Protein AF-A0A852I6A2-F1 (afdb_monomer_lite)

Sequence (113 aa):
GPRPALFVPEVSFELLVKRQIKRLEEPSLRCVELVHEEMQRIIQHCSNYSTQELLRFPKLHDAIVEVVTCLLRRRLPVTNEMVHNLVAIELAYINTKHPDFADACGLMNNNIE

InterPro domains:
  IPR000375 Dynamin stalk domain [PF01031] (1-109)
  IPR022812 Dynamin [PTHR11566] (1-103)

Radius of gyration: 24.57 Å; chains: 1; bounding box: 54×33×65 Å

pLDDT: mean 86.9, std 14.0, range [39.47, 98.81]

Foldseek 3Di:
DPDDDPDDDPVVVLVVVLVVLVVVLVVLLVVLVVVLVVQLVVLVVCCVPVCPVCVVVVVVSVVVSVVSNVVSVVCSVVVSVVSVVVSVVCSVDDDCVPPVNVVVVVVVVVVVD

Structure (mmCIF, N/CA/C/O backbone):
data_AF-A0A852I6A2-F1
#
_entry.id   AF-A0A852I6A2-F1
#
loop_
_atom_site.group_PDB
_atom_site.id
_atom_site.type_symbol
_atom_site.label_atom_id
_atom_site.label_alt_id
_atom_site.label_comp_id
_atom_site.label_asym_id
_atom_site.label_entity_id
_atom_site.label_seq_id
_atom_site.pdbx_PDB_ins_code
_atom_site.Cartn_x
_atom_site.Cartn_y
_atom_site.Cartn_z
_atom_site.occupancy
_atom_site.B_iso_or_equiv
_atom_site.auth_seq_id
_atom_site.auth_comp_id
_atom_site.auth_asym_id
_atom_site.auth_atom_id
_atom_site.pdbx_PDB_model_num
ATOM 1 N N . GLY A 1 1 ? 23.523 -8.643 -26.028 1.00 72.31 1 GLY A N 1
ATOM 2 C CA . GLY A 1 1 ? 23.438 -10.089 -26.334 1.00 72.31 1 GLY A CA 1
ATOM 3 C C . GLY A 1 1 ? 24.673 -10.518 -27.111 1.00 72.31 1 GLY A C 1
ATOM 4 O O . GLY A 1 1 ? 25.578 -9.704 -27.220 1.00 72.31 1 GLY A O 1
ATOM 5 N N . PRO A 1 2 ? 24.727 -11.742 -27.664 1.00 77.50 2 PRO A N 1
ATOM 6 C CA . PRO A 1 2 ? 25.906 -12.251 -28.380 1.00 77.50 2 PRO A CA 1
ATOM 7 C C . PRO A 1 2 ? 26.134 -11.607 -29.760 1.00 77.50 2 PRO A C 1
ATOM 9 O O . PRO A 1 2 ? 27.179 -11.816 -30.365 1.00 77.50 2 PRO A O 1
ATOM 12 N N . ARG A 1 3 ? 25.172 -10.824 -30.273 1.00 77.56 3 ARG A N 1
ATOM 13 C CA . ARG A 1 3 ? 25.348 -10.024 -31.493 1.00 77.56 3 ARG A CA 1
ATOM 14 C C . ARG A 1 3 ? 26.009 -8.679 -31.155 1.00 77.56 3 ARG A C 1
ATOM 16 O O . ARG A 1 3 ? 25.582 -8.060 -30.176 1.00 77.56 3 ARG A O 1
ATOM 23 N N . PRO A 1 4 ? 26.990 -8.214 -31.950 1.00 70.25 4 PRO A N 1
ATOM 24 C CA . PRO A 1 4 ? 27.591 -6.896 -31.769 1.00 70.25 4 PRO A CA 1
ATOM 25 C C . PRO A 1 4 ? 26.523 -5.801 -31.905 1.00 70.25 4 PRO A C 1
ATOM 27 O O . PRO A 1 4 ? 25.642 -5.891 -32.762 1.00 70.25 4 PRO A O 1
ATOM 30 N N . ALA A 1 5 ? 26.578 -4.797 -31.029 1.00 74.31 5 ALA A N 1
ATOM 31 C CA . ALA A 1 5 ? 25.629 -3.688 -30.991 1.00 74.31 5 ALA A CA 1
ATOM 32 C C . ALA A 1 5 ? 26.301 -2.401 -31.484 1.00 74.31 5 ALA A C 1
ATOM 34 O O . ALA A 1 5 ? 27.423 -2.102 -31.083 1.00 74.31 5 ALA A O 1
ATOM 35 N N . LEU A 1 6 ? 25.603 -1.648 -32.338 1.00 75.38 6 LEU A N 1
ATOM 36 C CA . LEU A 1 6 ? 26.041 -0.328 -32.814 1.00 75.38 6 LEU A CA 1
ATOM 37 C C . LEU A 1 6 ? 25.683 0.800 -31.833 1.00 75.38 6 LEU A C 1
ATOM 39 O O . LEU A 1 6 ? 26.305 1.855 -31.867 1.00 75.38 6 LEU A O 1
ATOM 43 N N . PHE A 1 7 ? 24.703 0.569 -30.954 1.00 74.56 7 PHE A N 1
ATOM 44 C CA . PHE A 1 7 ? 24.203 1.534 -29.972 1.00 74.56 7 PHE A CA 1
ATOM 45 C C . PHE A 1 7 ? 23.961 0.862 -28.616 1.00 74.56 7 PHE A C 1
ATOM 47 O O . PHE A 1 7 ? 23.791 -0.360 -28.537 1.00 74.56 7 PHE A O 1
ATOM 54 N N . VAL A 1 8 ? 23.928 1.664 -27.547 1.00 74.56 8 VAL A N 1
ATOM 55 C CA . VAL A 1 8 ? 23.609 1.187 -26.193 1.00 74.56 8 VAL A CA 1
ATOM 56 C C . VAL A 1 8 ? 22.142 0.731 -26.143 1.00 74.56 8 VAL A C 1
ATOM 58 O O . VAL A 1 8 ? 21.263 1.496 -26.531 1.00 74.56 8 VAL A O 1
ATOM 61 N N . PRO A 1 9 ? 21.837 -0.491 -25.664 1.00 77.06 9 PRO A N 1
ATOM 62 C CA . PRO A 1 9 ? 20.458 -0.967 -25.588 1.00 77.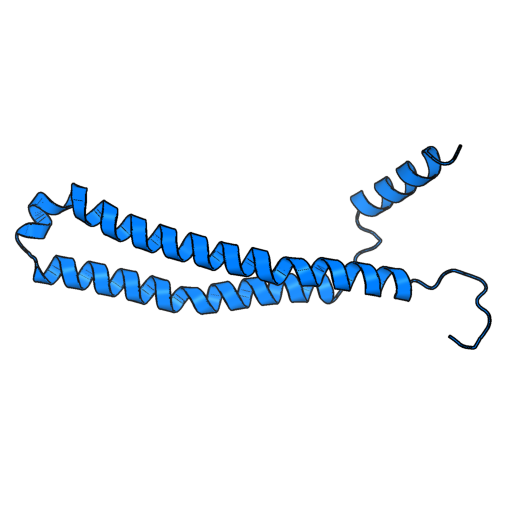06 9 PRO A CA 1
ATOM 63 C C . PRO A 1 9 ? 19.631 -0.232 -24.523 1.00 77.06 9 PRO A C 1
ATOM 65 O O . PRO A 1 9 ? 19.998 -0.238 -23.346 1.00 77.06 9 PRO A O 1
ATOM 68 N N . GLU A 1 10 ? 18.462 0.283 -24.907 1.00 79.50 10 GLU A N 1
ATOM 69 C CA . GLU A 1 10 ? 17.484 0.921 -24.002 1.00 79.50 10 GLU A CA 1
ATOM 70 C C . GLU A 1 10 ? 17.023 -0.009 -22.866 1.00 79.50 10 GLU A C 1
ATOM 72 O O . GLU A 1 10 ? 16.797 0.423 -21.737 1.00 79.50 10 GLU A O 1
ATOM 77 N N . VAL A 1 11 ? 16.994 -1.317 -23.135 1.00 84.44 11 VAL A N 1
ATOM 78 C CA . VAL A 1 11 ? 16.615 -2.367 -22.176 1.00 84.44 11 VAL A CA 1
ATOM 79 C C . VAL A 1 11 ? 17.475 -2.332 -20.906 1.00 84.44 11 VAL A C 1
ATOM 81 O O . VAL A 1 11 ? 16.992 -2.647 -19.819 1.00 84.44 11 VAL A O 1
ATOM 84 N N . SER A 1 12 ? 18.749 -1.941 -21.015 1.00 86.31 12 SER A N 1
ATOM 85 C CA . SER A 1 12 ? 19.645 -1.844 -19.857 1.00 86.31 12 SER A CA 1
ATOM 86 C C . SER A 1 12 ? 19.207 -0.734 -18.904 1.00 86.31 12 SER A C 1
ATOM 88 O O . SER A 1 12 ? 19.164 -0.946 -17.693 1.00 86.31 12 SER A O 1
ATOM 90 N N . PHE A 1 13 ? 18.852 0.433 -19.450 1.00 87.50 13 PHE A N 1
ATOM 91 C CA . PHE A 1 13 ? 18.328 1.556 -18.676 1.00 87.50 13 PHE A CA 1
ATOM 92 C C . PHE A 1 13 ? 16.993 1.185 -18.030 1.00 87.50 13 PHE A C 1
ATOM 94 O O . PHE A 1 13 ? 16.846 1.309 -16.814 1.00 87.50 13 PHE A O 1
ATOM 101 N N . GLU A 1 14 ? 16.061 0.640 -18.815 1.00 90.25 14 GLU A N 1
ATOM 102 C CA . GLU A 1 14 ? 14.736 0.252 -18.331 1.00 90.25 14 GLU A CA 1
ATOM 103 C C . GLU A 1 14 ? 14.823 -0.754 -17.174 1.00 90.25 14 GLU A C 1
ATOM 105 O O . GLU A 1 14 ? 14.169 -0.585 -16.144 1.00 90.25 14 GLU A O 1
ATOM 110 N N . LEU A 1 15 ? 15.687 -1.767 -17.292 1.00 92.81 15 LEU A N 1
ATOM 111 C CA . LEU A 1 15 ? 15.882 -2.761 -16.240 1.00 92.81 15 LEU A CA 1
ATOM 112 C C . LEU A 1 15 ? 16.443 -2.142 -14.952 1.00 92.81 15 LEU A C 1
ATOM 114 O O . LEU A 1 15 ? 16.010 -2.503 -13.855 1.00 92.81 15 LEU A O 1
ATOM 118 N N . LEU A 1 16 ? 17.418 -1.237 -15.065 1.00 94.88 16 LEU A N 1
ATOM 119 C CA . LEU A 1 16 ? 18.020 -0.578 -13.905 1.00 94.88 16 LEU A CA 1
ATOM 120 C C . LEU A 1 16 ? 17.025 0.353 -13.209 1.00 94.88 16 LEU A C 1
ATOM 122 O O . LEU A 1 16 ? 16.926 0.312 -11.983 1.00 94.88 16 LEU A O 1
ATOM 126 N N . VAL A 1 17 ? 16.251 1.128 -13.969 1.00 95.00 17 VAL A N 1
ATOM 127 C CA . VAL A 1 17 ? 15.215 2.010 -13.418 1.00 95.00 17 VAL A CA 1
ATOM 128 C C . VAL A 1 17 ? 14.121 1.196 -12.733 1.00 95.00 17 VAL A C 1
ATOM 130 O O . VAL A 1 17 ? 13.823 1.453 -11.569 1.00 95.00 17 VAL A O 1
ATOM 133 N N . LYS A 1 18 ? 13.605 0.137 -13.371 1.00 97.25 18 LYS A N 1
ATOM 134 C CA . LYS A 1 18 ? 12.606 -0.755 -12.754 1.00 97.25 18 LYS A CA 1
ATOM 135 C C . LYS A 1 18 ? 13.109 -1.387 -11.454 1.00 97.25 18 LYS A C 1
ATOM 137 O O . LYS A 1 18 ? 12.351 -1.507 -10.494 1.00 97.25 18 LYS A O 1
ATOM 142 N N . ARG A 1 19 ? 14.397 -1.747 -11.371 1.00 97.56 19 ARG A N 1
ATOM 143 C CA . ARG A 1 19 ? 15.002 -2.225 -10.113 1.00 97.56 19 ARG A CA 1
ATOM 144 C C . ARG A 1 19 ? 14.967 -1.170 -9.010 1.00 97.56 19 ARG A C 1
ATOM 146 O O . ARG A 1 19 ? 14.728 -1.540 -7.866 1.00 97.56 19 ARG A O 1
ATOM 153 N N . GLN A 1 20 ? 15.202 0.104 -9.325 1.00 98.06 20 GLN A N 1
ATOM 154 C CA . GLN A 1 20 ? 15.125 1.176 -8.328 1.00 98.06 20 GLN A CA 1
ATOM 155 C C . GLN A 1 20 ? 13.679 1.488 -7.933 1.00 98.06 20 GLN A C 1
ATOM 157 O O . GLN A 1 20 ? 13.402 1.562 -6.741 1.00 98.06 20 GLN A O 1
ATOM 162 N N . ILE A 1 21 ? 12.750 1.568 -8.892 1.00 98.31 21 ILE A N 1
ATOM 163 C CA . ILE A 1 21 ? 11.317 1.789 -8.624 1.00 98.31 21 ILE A CA 1
ATOM 164 C C . ILE A 1 21 ? 10.770 0.705 -7.692 1.00 98.31 21 ILE A C 1
ATOM 166 O O . ILE A 1 21 ? 10.101 1.015 -6.712 1.00 98.31 21 ILE A O 1
ATOM 170 N N . LYS A 1 22 ? 11.124 -0.567 -7.918 1.00 98.38 22 LYS A N 1
ATOM 171 C CA . LYS A 1 22 ? 10.676 -1.673 -7.059 1.00 98.38 22 LYS A CA 1
ATOM 172 C C . LYS A 1 22 ? 11.092 -1.508 -5.589 1.00 98.38 22 LYS A C 1
ATOM 174 O O . LYS A 1 22 ? 10.390 -1.974 -4.700 1.00 98.38 22 LYS A O 1
ATOM 179 N N . ARG A 1 23 ? 12.209 -0.828 -5.305 1.00 98.44 23 ARG A N 1
ATOM 180 C CA . ARG A 1 23 ? 12.664 -0.565 -3.926 1.00 98.44 23 ARG A CA 1
ATOM 181 C C . ARG A 1 23 ? 11.802 0.466 -3.194 1.00 98.44 23 ARG A C 1
ATOM 183 O O . ARG A 1 23 ? 11.956 0.599 -1.987 1.00 98.44 23 ARG A O 1
ATOM 190 N N . LEU A 1 24 ? 10.931 1.191 -3.899 1.00 98.69 24 LEU A N 1
ATOM 191 C CA . LEU A 1 24 ? 10.010 2.158 -3.301 1.00 98.69 24 LEU A CA 1
ATOM 192 C C . LEU A 1 24 ? 8.801 1.483 -2.641 1.00 98.69 24 LEU A C 1
ATOM 194 O O . LEU A 1 24 ? 8.165 2.085 -1.787 1.00 98.69 24 LEU A O 1
ATOM 198 N N . GLU A 1 25 ? 8.505 0.227 -2.980 1.00 98.62 25 GLU A N 1
ATOM 199 C CA . GLU A 1 25 ? 7.324 -0.476 -2.470 1.00 98.62 25 GLU A CA 1
ATOM 200 C C . GLU A 1 25 ? 7.359 -0.680 -0.951 1.00 98.62 25 GLU A C 1
ATOM 202 O O . GLU A 1 25 ? 6.418 -0.313 -0.249 1.00 98.62 25 GLU A O 1
ATOM 207 N N . GLU A 1 26 ? 8.465 -1.213 -0.431 1.00 98.44 26 GLU A N 1
ATOM 208 C CA . GLU A 1 26 ? 8.649 -1.468 1.000 1.00 98.44 26 GLU A CA 1
ATOM 209 C C . GLU A 1 26 ? 8.500 -0.196 1.862 1.00 98.44 26 GLU A C 1
ATOM 211 O O . GLU A 1 26 ? 7.672 -0.208 2.778 1.00 98.44 26 GLU A O 1
ATOM 216 N N . PRO A 1 27 ? 9.209 0.924 1.595 1.00 98.69 27 PRO A N 1
ATOM 217 C CA . PRO A 1 27 ? 9.027 2.140 2.384 1.00 98.69 27 PRO A CA 1
ATOM 218 C C . PRO A 1 27 ? 7.625 2.751 2.227 1.00 98.69 27 PRO A C 1
ATOM 220 O O . PRO A 1 27 ? 7.109 3.320 3.191 1.00 98.69 27 PRO A O 1
ATOM 223 N N . SER A 1 28 ? 6.974 2.613 1.066 1.00 98.75 28 SER A N 1
ATOM 224 C CA . SER A 1 28 ? 5.592 3.072 0.875 1.00 98.75 28 SER A CA 1
ATOM 225 C C . SER A 1 28 ? 4.590 2.260 1.698 1.00 98.75 28 SER A C 1
ATOM 227 O O . SER A 1 28 ? 3.742 2.849 2.368 1.00 98.75 28 SER A O 1
ATOM 229 N N . LEU A 1 29 ? 4.706 0.929 1.723 1.00 98.69 29 LEU A N 1
ATOM 230 C CA . LEU A 1 29 ? 3.876 0.072 2.577 1.00 98.69 29 LEU A CA 1
ATOM 231 C C . LEU A 1 29 ? 4.149 0.335 4.061 1.00 98.69 29 LEU A C 1
ATOM 233 O O . LEU A 1 29 ? 3.212 0.453 4.851 1.00 98.69 29 LEU A O 1
ATOM 237 N N . ARG A 1 30 ? 5.417 0.542 4.436 1.00 98.62 30 ARG A N 1
ATOM 238 C CA . ARG A 1 30 ? 5.777 0.928 5.804 1.00 98.62 30 ARG A CA 1
ATOM 239 C C . ARG A 1 30 ? 5.135 2.253 6.214 1.00 98.62 30 ARG A C 1
ATOM 241 O O . ARG A 1 30 ? 4.706 2.396 7.355 1.00 98.62 30 ARG A O 1
ATOM 248 N N . CYS A 1 31 ? 5.029 3.216 5.299 1.00 98.69 31 CYS A N 1
ATOM 249 C CA . CYS A 1 31 ? 4.315 4.465 5.556 1.00 98.69 31 CYS A CA 1
ATOM 2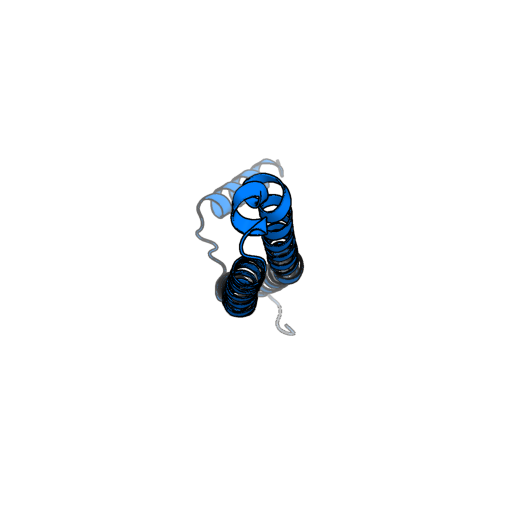50 C C . CYS A 1 31 ? 2.829 4.218 5.866 1.00 98.69 31 CYS A C 1
ATOM 252 O O . CYS A 1 31 ? 2.312 4.790 6.825 1.00 98.69 31 CYS A O 1
ATOM 254 N N . VAL A 1 32 ? 2.160 3.316 5.135 1.00 98.62 32 VAL A N 1
ATOM 255 C CA . VAL A 1 32 ? 0.762 2.939 5.420 1.00 98.62 32 VAL A CA 1
ATOM 256 C C . VAL A 1 32 ? 0.619 2.341 6.822 1.00 98.62 32 VAL A C 1
ATOM 258 O O . VAL A 1 32 ? -0.304 2.708 7.549 1.00 98.62 32 VAL A O 1
ATOM 261 N N . GLU A 1 33 ? 1.542 1.469 7.235 1.00 97.94 33 GLU A N 1
ATOM 262 C CA . GLU A 1 33 ? 1.549 0.894 8.587 1.00 97.94 33 GLU A CA 1
ATOM 263 C C . GLU A 1 33 ? 1.700 1.966 9.671 1.00 97.94 33 GLU A C 1
ATOM 265 O O . GLU A 1 33 ? 0.945 1.965 10.643 1.00 97.94 33 GLU A O 1
ATOM 270 N N . LEU A 1 34 ? 2.640 2.900 9.490 1.00 98.50 34 LEU A N 1
ATOM 271 C CA . LEU A 1 34 ? 2.881 3.993 10.435 1.00 98.50 34 LEU A CA 1
ATOM 272 C C . LEU A 1 34 ? 1.660 4.911 10.561 1.00 98.50 34 LEU A C 1
ATOM 274 O O . LEU A 1 34 ? 1.289 5.295 11.670 1.00 98.50 34 LEU A O 1
ATOM 278 N N . VAL A 1 35 ? 1.004 5.230 9.442 1.00 98.50 35 VAL A N 1
ATOM 279 C CA . VAL A 1 35 ? -0.238 6.015 9.444 1.00 98.50 35 VAL A CA 1
ATOM 280 C C . VAL A 1 35 ? -1.356 5.249 10.148 1.00 98.50 35 VAL A C 1
ATOM 282 O O . VAL A 1 35 ? -2.063 5.825 10.969 1.00 98.50 35 VAL A O 1
ATOM 285 N N . HIS A 1 36 ? -1.511 3.950 9.886 1.00 97.31 36 HIS A N 1
ATOM 286 C CA . HIS A 1 36 ? -2.510 3.129 10.569 1.00 97.31 36 HIS A CA 1
ATOM 287 C C . HIS A 1 36 ? -2.273 3.072 12.089 1.00 97.31 36 HIS A C 1
ATOM 289 O O . HIS A 1 36 ? -3.228 3.169 12.861 1.00 97.31 36 HIS A O 1
ATOM 295 N N . GLU A 1 37 ? -1.018 2.968 12.532 1.00 96.69 37 GLU A N 1
ATOM 296 C CA . GLU A 1 37 ? -0.651 3.023 13.950 1.00 96.69 37 GLU A CA 1
ATOM 297 C C . GLU A 1 37 ? -0.976 4.392 14.573 1.00 96.69 37 GLU A C 1
ATOM 299 O O . GLU A 1 37 ? -1.566 4.461 15.652 1.00 96.69 37 GLU A O 1
ATOM 304 N N . GLU A 1 38 ? -0.669 5.489 13.874 1.00 97.69 38 GLU A N 1
ATOM 305 C CA . GLU A 1 38 ? -1.030 6.843 14.311 1.00 97.69 38 GLU A CA 1
ATOM 306 C C . GLU A 1 38 ? -2.547 7.003 14.448 1.00 97.69 38 GLU A C 1
ATOM 308 O O . GLU A 1 38 ? -3.034 7.500 15.461 1.00 97.69 38 GLU A O 1
ATOM 313 N N . MET A 1 39 ? -3.322 6.514 13.477 1.00 96.81 39 MET A N 1
ATOM 314 C CA . MET A 1 39 ? -4.783 6.559 13.547 1.00 96.81 39 MET A CA 1
ATOM 315 C C . MET A 1 39 ? -5.321 5.804 14.770 1.00 96.81 39 MET A C 1
ATOM 317 O O . MET A 1 39 ? -6.277 6.261 15.394 1.00 96.81 39 MET A O 1
ATOM 321 N N . GLN A 1 40 ? -4.698 4.687 15.162 1.00 92.06 40 GLN A N 1
ATOM 322 C CA . GLN A 1 40 ? -5.046 3.986 16.402 1.00 92.06 40 GLN A CA 1
ATOM 323 C C . GLN A 1 40 ? -4.684 4.796 17.653 1.00 92.06 40 GLN A C 1
ATOM 325 O O . GLN A 1 40 ? -5.472 4.840 18.601 1.00 92.06 40 GLN A O 1
ATOM 330 N N . ARG A 1 41 ? -3.529 5.471 17.657 1.00 92.06 41 ARG A N 1
ATOM 331 C CA . ARG A 1 41 ? -3.118 6.353 18.761 1.00 92.06 41 ARG A CA 1
ATOM 332 C C . ARG A 1 41 ? -4.050 7.558 18.913 1.00 92.06 41 ARG A C 1
ATOM 334 O O . ARG A 1 41 ? -4.390 7.911 20.041 1.00 92.06 41 ARG A O 1
ATOM 341 N N . ILE A 1 42 ? -4.559 8.118 17.815 1.00 92.38 42 ILE A N 1
ATOM 342 C CA . ILE A 1 42 ? -5.571 9.186 17.846 1.00 92.38 42 ILE A CA 1
ATOM 343 C C . ILE A 1 42 ? -6.853 8.714 18.546 1.00 92.38 42 ILE A C 1
ATOM 345 O O . ILE A 1 42 ? -7.374 9.443 19.386 1.00 92.38 42 ILE A O 1
ATOM 349 N N . ILE A 1 43 ? -7.335 7.492 18.280 1.00 87.81 43 ILE A N 1
ATOM 350 C CA . ILE A 1 43 ? -8.526 6.941 18.960 1.00 87.81 43 ILE A CA 1
ATOM 351 C C . ILE A 1 43 ? -8.310 6.907 20.478 1.00 87.81 43 ILE A C 1
ATOM 353 O O . ILE A 1 43 ? -9.162 7.375 21.232 1.00 87.81 43 ILE A O 1
ATOM 357 N N . GLN A 1 44 ? -7.150 6.416 20.924 1.00 81.62 44 GLN A N 1
ATOM 358 C CA . GLN A 1 44 ? -6.791 6.372 22.347 1.00 81.62 44 GLN A CA 1
ATOM 359 C C . GLN A 1 44 ? -6.697 7.776 22.958 1.00 81.62 44 GLN A C 1
ATOM 361 O O . GLN A 1 44 ? -7.131 7.998 24.086 1.00 81.62 44 GLN A O 1
ATOM 366 N N . HIS A 1 45 ? -6.163 8.744 22.214 1.00 84.94 45 HIS A N 1
ATOM 367 C CA . HIS A 1 45 ? -6.078 10.129 22.664 1.00 84.94 45 HIS A CA 1
ATOM 368 C C . HIS A 1 45 ? -7.462 10.785 22.781 1.00 84.94 45 HIS A C 1
ATOM 370 O O . HIS A 1 45 ? -7.737 11.467 23.768 1.00 84.94 45 HIS A O 1
ATOM 376 N N . CYS A 1 46 ? -8.370 10.542 21.832 1.00 81.88 46 CYS A N 1
ATOM 377 C CA . CYS A 1 46 ? -9.755 11.013 21.909 1.00 81.88 46 CYS A CA 1
ATOM 378 C C . CYS A 1 46 ? -10.474 10.464 23.152 1.00 81.88 46 CYS A C 1
ATOM 380 O O . CYS A 1 46 ? -11.221 11.204 23.802 1.00 81.88 46 CYS A O 1
ATOM 382 N N . SER A 1 47 ? -10.178 9.218 23.540 1.00 70.69 47 SER A N 1
ATOM 383 C CA . SER A 1 47 ? -10.649 8.612 24.791 1.00 70.69 47 SER A CA 1
ATOM 384 C C . SER A 1 47 ? -10.114 9.285 26.063 1.00 70.69 47 SER A C 1
ATOM 386 O O . SER A 1 47 ? -10.641 9.014 27.135 1.00 70.69 47 SER A O 1
ATOM 388 N N . ASN A 1 48 ? -9.129 10.186 26.003 1.00 68.00 48 ASN A N 1
ATOM 389 C CA . ASN A 1 48 ? -8.621 10.888 27.191 1.00 68.00 48 ASN A CA 1
ATOM 390 C C . ASN A 1 48 ? -9.290 12.252 27.439 1.00 68.00 48 ASN A C 1
ATOM 392 O O . ASN A 1 48 ? -9.358 12.691 28.584 1.00 68.00 48 ASN A O 1
ATOM 396 N N . TYR A 1 49 ? -9.784 12.924 26.391 1.00 63.84 49 TYR A N 1
ATOM 397 C CA . TYR A 1 49 ? -10.305 14.300 26.491 1.00 63.84 49 TYR A CA 1
ATOM 398 C C . TYR A 1 49 ? -11.822 14.407 26.299 1.00 63.84 49 TYR A C 1
ATOM 400 O O . TYR A 1 49 ? -12.449 15.286 26.883 1.00 63.84 49 TYR A O 1
ATOM 408 N N . SER A 1 50 ? -12.436 13.511 25.517 1.00 58.72 50 SER A N 1
ATOM 409 C CA . SER A 1 50 ? -13.888 13.535 25.242 1.00 58.72 50 SER A CA 1
ATOM 410 C C . SER A 1 50 ? -14.708 12.710 26.246 1.00 58.72 50 SER A C 1
ATOM 412 O O . SER A 1 50 ? -15.913 12.519 26.089 1.00 58.72 50 SER A O 1
ATOM 414 N N . THR A 1 51 ? -14.061 12.172 27.279 1.00 61.12 51 THR A N 1
ATOM 415 C CA . THR A 1 51 ? -14.585 11.051 28.061 1.00 61.12 51 THR A CA 1
ATOM 416 C C . THR A 1 51 ? -15.371 11.409 29.303 1.00 61.12 51 THR A C 1
ATOM 418 O O . THR A 1 51 ? -16.019 10.520 29.824 1.00 61.12 51 THR A O 1
ATOM 421 N N . GLN A 1 52 ? -15.430 12.654 29.775 1.00 65.25 52 GLN A N 1
ATOM 422 C CA . GLN A 1 52 ? -16.251 12.949 30.966 1.00 65.25 52 GLN A CA 1
ATOM 423 C C . GLN A 1 52 ? -17.722 12.519 30.780 1.00 65.25 52 GLN A C 1
ATOM 425 O O . GLN A 1 52 ? -18.325 11.939 31.682 1.00 65.25 52 GLN A O 1
ATOM 430 N N . GLU A 1 53 ? -18.275 12.704 29.578 1.00 76.75 53 GLU A N 1
ATOM 431 C CA . GLU A 1 53 ? -19.630 12.256 29.244 1.00 76.75 53 GLU A CA 1
ATOM 432 C C . GLU A 1 53 ? -19.684 10.777 28.837 1.00 76.75 53 GLU A C 1
ATOM 434 O O . GLU A 1 53 ? -20.569 10.050 29.291 1.00 76.75 53 GLU A O 1
ATOM 439 N N . LEU A 1 54 ? -18.722 10.300 28.036 1.00 76.75 54 LEU A N 1
ATOM 440 C CA . LEU A 1 54 ? -18.666 8.900 27.586 1.00 76.75 54 LEU A CA 1
ATOM 441 C C . LEU A 1 54 ? -18.329 7.910 28.714 1.00 76.75 54 LEU A C 1
ATOM 443 O O . LEU A 1 54 ? -18.747 6.758 28.645 1.00 76.75 54 LEU A O 1
ATOM 447 N N . LEU A 1 55 ? -17.667 8.347 29.790 1.00 75.25 55 LEU A N 1
ATOM 448 C CA . LEU A 1 55 ? -17.414 7.552 31.001 1.00 75.25 55 LEU A CA 1
ATOM 449 C C . LEU A 1 55 ? -18.714 7.162 31.712 1.00 75.25 55 LEU A C 1
ATOM 451 O O . LEU A 1 55 ? -18.751 6.145 32.401 1.00 75.25 55 LEU A O 1
ATOM 455 N N . ARG A 1 56 ? -19.803 7.921 31.515 1.00 87.62 56 ARG A N 1
ATOM 456 C CA . ARG A 1 56 ? -21.142 7.547 32.001 1.00 87.62 56 ARG A CA 1
ATOM 457 C C . ARG A 1 56 ? -21.726 6.361 31.226 1.00 87.62 56 ARG A C 1
ATOM 459 O O . ARG A 1 56 ? -22.646 5.710 31.715 1.00 87.62 56 ARG A O 1
ATOM 466 N N . PHE A 1 57 ? -21.194 6.077 30.037 1.00 89.56 57 PHE A N 1
ATOM 467 C CA . PHE A 1 57 ? -21.650 5.031 29.125 1.00 89.56 57 PHE A CA 1
ATOM 468 C C . PHE A 1 57 ? -20.478 4.134 28.677 1.00 89.56 57 PHE A C 1
ATOM 470 O O . PHE A 1 57 ? -20.162 4.083 27.487 1.00 89.56 57 PHE A O 1
ATOM 477 N N . PRO A 1 58 ? -19.851 3.368 29.590 1.00 87.00 58 PRO A N 1
ATOM 478 C CA . PRO A 1 58 ? -18.648 2.583 29.283 1.00 87.00 58 PRO A CA 1
ATOM 479 C C . PRO A 1 58 ? -18.864 1.574 28.144 1.00 87.00 58 PRO A C 1
ATOM 481 O O . PRO A 1 58 ? -18.021 1.432 27.268 1.00 87.00 58 PRO A O 1
ATOM 484 N N . LYS A 1 59 ? -20.052 0.957 28.068 1.00 91.44 59 LYS A N 1
ATOM 485 C CA . LYS A 1 59 ? -20.406 0.053 26.958 1.00 91.44 59 LYS A CA 1
ATOM 486 C C . LYS A 1 59 ? -20.450 0.753 25.597 1.00 91.44 59 LYS A C 1
ATOM 488 O O . LYS A 1 59 ? -20.119 0.143 24.588 1.00 91.44 59 LYS A O 1
ATOM 493 N N . LEU A 1 60 ? -20.894 2.012 25.561 1.00 89.94 60 LEU A N 1
ATOM 494 C CA . LEU A 1 60 ? -20.935 2.799 24.329 1.00 89.94 60 LEU A CA 1
ATOM 495 C C . LEU A 1 60 ? -19.523 3.211 23.913 1.00 89.94 60 LEU A C 1
ATOM 497 O O . LEU A 1 60 ? -19.196 3.119 22.735 1.00 89.94 60 LEU A O 1
ATOM 501 N N . HIS A 1 61 ? -18.694 3.628 24.873 1.00 87.44 61 HIS A N 1
ATOM 502 C CA . HIS A 1 61 ? -17.287 3.938 24.632 1.00 87.44 61 HIS A CA 1
ATOM 503 C C . HIS A 1 61 ? -16.567 2.762 23.957 1.00 87.44 61 HIS A C 1
ATOM 505 O O . HIS A 1 61 ? -15.983 2.933 22.887 1.00 87.44 61 HIS A O 1
ATOM 511 N N . ASP A 1 62 ? -16.679 1.562 24.530 1.00 88.56 62 ASP A N 1
ATOM 512 C CA . ASP A 1 62 ? -16.003 0.375 24.002 1.00 88.56 62 ASP A CA 1
ATOM 513 C C . ASP A 1 62 ? -16.513 0.011 22.601 1.00 88.56 62 ASP A C 1
ATOM 515 O O . ASP A 1 62 ? -15.715 -0.266 21.705 1.00 88.56 62 ASP A O 1
ATOM 519 N N . ALA A 1 63 ? -17.827 0.113 22.372 1.00 92.44 63 ALA A N 1
ATOM 520 C CA . ALA A 1 63 ? -18.426 -0.124 21.061 1.00 92.44 63 ALA A CA 1
ATOM 521 C C . ALA A 1 63 ? -17.944 0.881 19.997 1.00 92.44 63 ALA A C 1
ATOM 523 O O . ALA A 1 63 ? -17.692 0.496 18.855 1.00 92.44 63 ALA A O 1
ATOM 524 N N . ILE A 1 64 ? -17.777 2.162 20.347 1.00 90.12 64 ILE A N 1
ATOM 525 C CA . ILE A 1 64 ? -17.230 3.177 19.431 1.00 90.12 64 ILE A CA 1
ATOM 526 C C . ILE A 1 64 ? -15.788 2.822 19.059 1.00 90.12 64 ILE A C 1
ATOM 528 O O . ILE A 1 64 ? -15.453 2.781 17.873 1.00 90.12 64 ILE A O 1
ATOM 532 N N . VAL A 1 65 ? -14.943 2.529 20.053 1.00 89.75 65 VAL A N 1
ATOM 533 C CA . VAL A 1 65 ? -13.538 2.154 19.825 1.00 89.75 65 VAL A CA 1
ATOM 534 C C . VAL A 1 65 ? -13.446 0.904 18.948 1.00 89.75 65 VAL A C 1
ATOM 536 O O . VAL A 1 65 ? -12.639 0.868 18.015 1.00 89.75 65 VAL A O 1
ATOM 539 N N . GLU A 1 66 ? -14.294 -0.095 19.192 1.00 93.62 66 GLU A N 1
ATOM 540 C CA . GLU A 1 66 ? -14.362 -1.321 18.397 1.00 93.62 66 GLU A CA 1
ATOM 541 C C . GLU A 1 66 ? -14.747 -1.039 16.939 1.00 93.62 66 GLU A C 1
ATOM 543 O O . GLU A 1 66 ? -14.043 -1.477 16.025 1.00 93.62 66 GLU A O 1
ATOM 548 N N . VAL A 1 67 ? -15.813 -0.266 16.703 1.00 96.06 67 VAL A N 1
ATOM 549 C CA . VAL A 1 67 ? -16.285 0.071 15.351 1.00 96.06 67 VAL A CA 1
ATOM 550 C C . VAL A 1 67 ? -15.212 0.821 14.565 1.00 96.06 67 VAL A C 1
ATOM 552 O O . VAL A 1 67 ? -14.922 0.455 13.422 1.00 96.06 67 VAL A O 1
ATOM 555 N N . VAL A 1 68 ? -14.582 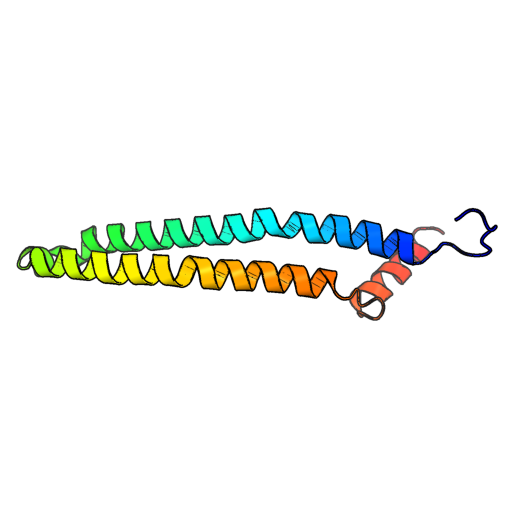1.834 15.167 1.00 94.31 68 VAL A N 1
ATOM 556 C CA . VAL A 1 68 ? -13.536 2.617 14.493 1.00 94.31 68 VAL A CA 1
ATOM 557 C C . VAL A 1 68 ? -12.309 1.743 14.226 1.00 94.31 68 VAL A C 1
ATOM 559 O O . VAL A 1 68 ? -11.791 1.731 13.110 1.00 94.31 68 VAL A O 1
ATOM 562 N N . THR A 1 69 ? -11.882 0.932 15.195 1.00 93.25 69 THR A N 1
ATOM 563 C CA . THR A 1 69 ? -10.747 0.013 15.016 1.00 93.25 69 THR A CA 1
ATOM 564 C C . THR A 1 69 ? -11.017 -1.015 13.914 1.00 93.25 69 THR A C 1
ATOM 566 O O . THR A 1 69 ? -10.138 -1.300 13.098 1.00 93.25 69 THR A O 1
ATOM 569 N N . CYS A 1 70 ? -12.232 -1.566 13.857 1.00 96.75 70 CYS A N 1
ATOM 570 C CA . CYS A 1 70 ? -12.650 -2.492 12.808 1.00 96.75 70 CYS A CA 1
ATOM 571 C C . CYS A 1 70 ? -12.630 -1.816 11.431 1.00 96.75 70 CYS A C 1
ATOM 573 O O . CYS A 1 70 ? -12.120 -2.392 10.468 1.00 96.75 70 CYS A O 1
ATOM 575 N N . LEU A 1 71 ? -13.126 -0.578 11.339 1.00 97.50 71 LEU A N 1
ATOM 576 C CA . LEU A 1 71 ? -13.081 0.211 10.112 1.00 97.50 71 LEU A CA 1
ATOM 577 C C . LEU A 1 71 ? -11.639 0.392 9.623 1.00 97.50 71 LEU A C 1
ATOM 579 O O . LEU A 1 71 ? -11.359 0.085 8.465 1.00 97.50 71 LEU A O 1
ATOM 583 N N . LEU A 1 72 ? -10.718 0.816 10.493 1.00 96.75 72 LEU A N 1
ATOM 584 C CA . LEU A 1 72 ? -9.310 1.002 10.125 1.00 96.75 72 LEU A CA 1
ATOM 585 C C . LEU A 1 72 ? -8.666 -0.297 9.631 1.00 96.75 72 LEU A C 1
ATOM 587 O O . LEU A 1 72 ? -8.076 -0.312 8.549 1.00 96.75 72 LEU A O 1
ATOM 591 N N . ARG A 1 73 ? -8.874 -1.413 10.344 1.00 96.69 73 ARG A N 1
ATOM 592 C CA . ARG A 1 73 ? -8.366 -2.729 9.918 1.00 96.69 73 ARG A CA 1
ATOM 593 C C . ARG A 1 73 ? -8.926 -3.168 8.569 1.00 96.69 73 ARG A C 1
ATOM 595 O O . ARG A 1 73 ? -8.196 -3.743 7.772 1.00 96.69 73 ARG A O 1
ATOM 602 N N . ARG A 1 74 ? -10.206 -2.897 8.291 1.00 98.19 74 ARG A N 1
ATOM 603 C CA . ARG A 1 74 ? -10.836 -3.220 6.998 1.00 98.19 74 ARG A CA 1
ATOM 604 C C . ARG A 1 74 ? -10.290 -2.373 5.852 1.00 98.19 74 ARG A C 1
ATOM 606 O O . ARG A 1 74 ? -10.281 -2.840 4.717 1.00 98.19 74 ARG A O 1
ATOM 613 N N . ARG A 1 75 ? -9.870 -1.133 6.119 1.00 98.25 75 ARG A N 1
ATOM 614 C CA . ARG A 1 75 ? -9.317 -0.230 5.098 1.00 98.25 75 ARG A CA 1
ATOM 615 C C . ARG A 1 75 ? -7.830 -0.457 4.837 1.00 98.25 75 ARG A C 1
ATOM 617 O O . ARG A 1 75 ? -7.405 -0.239 3.710 1.00 98.25 75 ARG A O 1
ATOM 624 N N . LEU A 1 76 ? -7.077 -0.954 5.817 1.00 98.00 76 LEU A N 1
ATOM 625 C CA . LEU A 1 76 ? -5.645 -1.234 5.687 1.00 98.00 76 LEU A CA 1
ATOM 626 C C . LEU A 1 76 ? -5.269 -2.082 4.448 1.00 98.00 76 LEU A C 1
ATOM 628 O O . LEU A 1 76 ? -4.456 -1.609 3.655 1.00 98.00 76 LEU A O 1
ATOM 632 N N . PRO A 1 77 ? -5.854 -3.276 4.202 1.00 98.25 77 PRO A N 1
ATOM 633 C CA . PRO A 1 77 ? -5.475 -4.085 3.042 1.00 98.25 77 PRO A CA 1
ATOM 634 C C . PRO A 1 77 ? -5.845 -3.423 1.708 1.00 98.25 77 PRO A C 1
ATOM 636 O O . PRO A 1 77 ? -5.095 -3.550 0.749 1.00 98.25 77 PRO A O 1
ATOM 639 N N . VAL A 1 78 ? -6.947 -2.663 1.659 1.00 98.62 78 VAL A N 1
ATOM 640 C CA . VAL A 1 78 ? -7.366 -1.918 0.457 1.00 98.62 78 VAL A CA 1
ATOM 641 C C . VAL A 1 78 ? -6.346 -0.834 0.107 1.00 98.62 78 VAL A C 1
ATOM 643 O O . VAL A 1 78 ? -6.004 -0.646 -1.057 1.00 98.62 78 VAL A O 1
ATOM 646 N N . THR A 1 79 ? -5.833 -0.124 1.114 1.00 98.69 79 THR A N 1
ATOM 647 C CA . THR A 1 79 ? -4.785 0.882 0.905 1.00 98.69 79 THR A CA 1
ATOM 648 C C . THR A 1 79 ? -3.465 0.233 0.490 1.00 98.69 79 THR A C 1
ATOM 650 O O . THR A 1 79 ? -2.815 0.736 -0.422 1.00 98.69 79 THR A O 1
ATOM 653 N N . ASN A 1 80 ? -3.089 -0.899 1.096 1.00 98.62 80 ASN A N 1
ATOM 654 C CA . ASN A 1 80 ? -1.889 -1.645 0.699 1.00 98.62 80 ASN A CA 1
ATOM 655 C C . ASN A 1 80 ? -1.964 -2.114 -0.758 1.00 98.62 80 ASN A C 1
ATOM 657 O O . ASN A 1 80 ? -0.994 -1.962 -1.497 1.00 98.62 80 ASN A O 1
ATOM 661 N N . GLU A 1 81 ? -3.117 -2.629 -1.189 1.00 98.75 81 GLU A N 1
ATOM 662 C CA . GLU A 1 81 ? -3.345 -3.021 -2.581 1.00 98.75 81 GLU A CA 1
ATOM 663 C C . GLU A 1 81 ? -3.211 -1.823 -3.528 1.00 98.75 81 GLU A C 1
ATOM 665 O O . GLU A 1 81 ? -2.553 -1.920 -4.561 1.00 98.75 81 GLU A O 1
ATOM 670 N N . MET A 1 82 ? -3.753 -0.659 -3.156 1.00 98.75 82 MET A N 1
ATOM 671 C CA . MET A 1 82 ? -3.587 0.558 -3.951 1.00 98.75 82 MET A CA 1
ATOM 672 C C . MET A 1 82 ? -2.117 0.989 -4.053 1.00 98.75 82 MET A C 1
ATOM 674 O O . MET A 1 82 ? -1.663 1.340 -5.138 1.00 98.75 82 MET A O 1
ATOM 678 N N . VAL A 1 83 ? -1.355 0.938 -2.957 1.00 98.75 83 VAL A N 1
ATOM 679 C CA . VAL A 1 83 ? 0.085 1.255 -2.969 1.00 98.75 83 VAL A CA 1
ATOM 680 C C . VAL A 1 83 ? 0.858 0.280 -3.856 1.00 98.75 83 VAL A C 1
ATOM 682 O O . VAL A 1 83 ? 1.670 0.717 -4.670 1.00 98.75 83 VAL A O 1
ATOM 685 N N . HIS A 1 84 ? 0.564 -1.018 -3.765 1.00 98.62 84 HIS A N 1
ATOM 686 C CA . HIS A 1 84 ? 1.143 -2.026 -4.653 1.00 98.62 84 HIS A CA 1
ATOM 687 C C . HIS A 1 84 ? 0.830 -1.723 -6.127 1.00 98.62 84 HIS A C 1
ATOM 689 O O . HIS A 1 84 ? 1.728 -1.715 -6.969 1.00 98.62 84 HIS A O 1
ATOM 695 N N . ASN A 1 85 ? -0.428 -1.391 -6.432 1.00 98.69 85 ASN A N 1
ATOM 696 C CA . ASN A 1 85 ? -0.864 -1.044 -7.783 1.00 98.69 85 ASN A CA 1
ATOM 697 C C . ASN A 1 85 ? -0.166 0.213 -8.317 1.00 98.69 85 ASN A C 1
ATOM 699 O O . ASN A 1 85 ? 0.212 0.235 -9.484 1.00 98.69 85 ASN A O 1
ATOM 703 N N . LEU A 1 86 ? 0.053 1.235 -7.484 1.00 98.81 86 LEU A N 1
ATOM 704 C CA . LEU A 1 86 ? 0.804 2.431 -7.879 1.00 98.81 86 LEU A CA 1
ATOM 705 C C . LEU A 1 86 ? 2.238 2.081 -8.289 1.00 98.81 86 LEU A C 1
ATOM 707 O O . LEU A 1 86 ? 2.680 2.486 -9.359 1.00 98.81 86 LEU A O 1
ATOM 711 N N . VAL A 1 87 ? 2.943 1.262 -7.503 1.00 98.56 87 VAL A N 1
ATOM 712 C CA . VAL A 1 87 ? 4.293 0.805 -7.875 1.00 98.56 87 VAL A CA 1
ATOM 713 C C . VAL A 1 87 ? 4.256 -0.038 -9.152 1.00 98.56 87 VAL A C 1
ATOM 715 O O . VAL A 1 87 ? 5.113 0.114 -10.022 1.00 98.56 87 VAL A O 1
ATOM 718 N N . ALA A 1 88 ? 3.254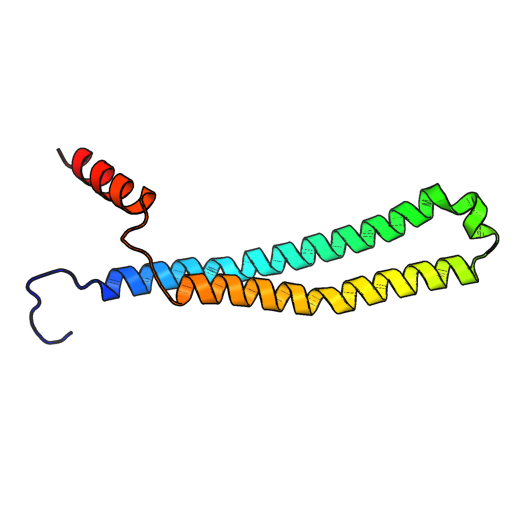 -0.906 -9.304 1.00 98.50 88 ALA A N 1
ATOM 719 C CA . ALA A 1 88 ? 3.088 -1.721 -10.503 1.00 98.50 88 ALA A CA 1
ATOM 720 C C . ALA A 1 88 ? 2.843 -0.871 -11.764 1.00 98.50 88 ALA A C 1
ATOM 722 O O . ALA A 1 88 ? 3.368 -1.211 -12.824 1.00 98.50 88 ALA A O 1
ATOM 723 N N . ILE A 1 89 ? 2.108 0.241 -11.654 1.00 98.56 89 ILE A N 1
ATOM 724 C CA . ILE A 1 89 ? 1.899 1.201 -12.749 1.00 98.56 89 ILE A CA 1
ATOM 725 C C . ILE A 1 89 ? 3.236 1.815 -13.182 1.00 98.56 89 ILE A C 1
ATOM 727 O O . ILE A 1 89 ? 3.557 1.779 -14.369 1.00 98.56 89 ILE A O 1
ATOM 731 N N . GLU A 1 90 ? 4.051 2.283 -12.234 1.00 97.94 90 GLU A N 1
ATOM 732 C CA . GLU A 1 90 ? 5.377 2.849 -12.530 1.00 97.94 90 GLU A CA 1
ATOM 733 C C . GLU A 1 90 ? 6.337 1.813 -13.148 1.00 97.94 90 GLU A C 1
ATOM 735 O O . GLU A 1 90 ? 7.207 2.134 -13.958 1.00 97.94 90 GLU A O 1
ATOM 740 N N . LEU A 1 91 ? 6.174 0.529 -12.811 1.00 97.75 91 LEU A N 1
ATOM 741 C CA . LEU A 1 91 ? 6.933 -0.569 -13.418 1.00 97.75 91 LEU A CA 1
ATOM 742 C C . LEU A 1 91 ? 6.401 -0.993 -14.794 1.00 97.75 91 LEU A C 1
ATOM 744 O O . LEU A 1 91 ? 7.145 -1.607 -15.568 1.00 97.75 91 LEU A O 1
ATOM 748 N N . ALA A 1 92 ? 5.137 -0.717 -15.110 1.00 97.31 92 ALA A N 1
ATOM 749 C CA . ALA A 1 92 ? 4.524 -1.137 -16.364 1.00 97.31 92 ALA A CA 1
ATOM 750 C C . ALA A 1 92 ? 5.081 -0.350 -17.555 1.00 97.31 92 ALA A C 1
ATOM 752 O O . ALA A 1 92 ? 5.282 -0.923 -18.628 1.00 97.31 92 ALA A O 1
ATOM 753 N N . TYR A 1 93 ? 5.379 0.937 -17.366 1.00 95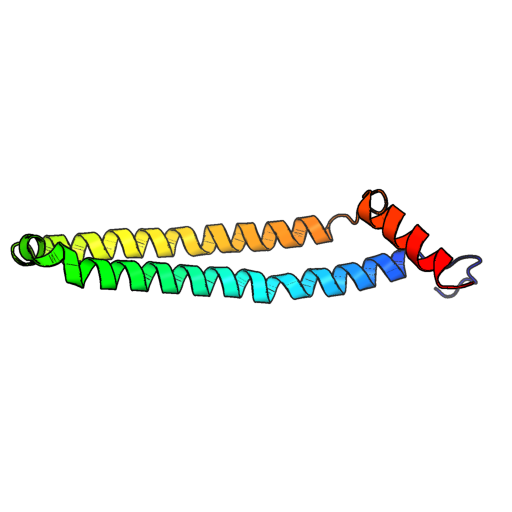.56 93 TYR A N 1
ATOM 754 C CA . TYR A 1 93 ? 5.823 1.808 -18.446 1.00 95.56 93 TYR A CA 1
ATOM 755 C C . TYR A 1 93 ? 6.747 2.924 -17.954 1.00 95.56 93 TYR A C 1
ATOM 757 O O . TYR A 1 93 ? 6.411 3.650 -17.027 1.00 95.56 93 TYR A O 1
ATOM 765 N N . ILE A 1 94 ? 7.883 3.105 -18.636 1.00 93.88 94 ILE A N 1
ATOM 766 C CA . ILE A 1 94 ? 8.776 4.247 -18.416 1.00 93.88 94 ILE A CA 1
ATOM 767 C C . ILE A 1 94 ? 8.534 5.284 -19.509 1.00 93.88 94 ILE A C 1
ATOM 769 O O . ILE A 1 94 ? 8.810 5.043 -20.686 1.00 93.88 94 ILE A O 1
ATOM 773 N N . ASN A 1 95 ? 8.064 6.465 -19.112 1.00 93.12 95 ASN A N 1
ATOM 774 C CA . ASN A 1 95 ? 7.850 7.579 -20.026 1.00 93.12 95 ASN A CA 1
ATOM 775 C C . ASN A 1 95 ? 9.144 8.378 -20.257 1.00 93.12 95 ASN A C 1
ATOM 777 O O . ASN A 1 95 ? 9.404 9.373 -19.584 1.00 93.12 95 ASN A O 1
ATOM 781 N N . THR A 1 96 ? 9.931 7.999 -21.262 1.00 89.56 96 THR A N 1
ATOM 782 C CA . THR A 1 96 ? 11.135 8.749 -21.674 1.00 89.56 96 THR A CA 1
ATOM 783 C C . THR A 1 96 ? 10.830 10.085 -22.364 1.00 89.56 96 THR A C 1
ATOM 785 O O . THR A 1 96 ? 11.748 10.833 -22.681 1.00 89.56 96 THR A O 1
ATOM 788 N N . LYS A 1 97 ? 9.552 10.415 -22.597 1.00 89.06 97 LYS A N 1
ATOM 789 C CA . LYS A 1 97 ? 9.111 11.717 -23.125 1.00 89.06 97 LYS A CA 1
ATOM 790 C C . LYS A 1 97 ? 8.635 12.672 -22.029 1.00 89.06 97 LYS A C 1
ATOM 792 O O . LYS A 1 97 ? 8.069 13.717 -22.344 1.00 89.06 97 LYS A O 1
ATOM 797 N N . HIS A 1 98 ? 8.810 12.313 -20.758 1.00 91.81 98 HIS A N 1
ATOM 798 C CA . HIS A 1 98 ? 8.487 13.206 -19.653 1.00 91.81 98 HIS A CA 1
ATOM 799 C C . HIS A 1 98 ? 9.321 14.500 -19.758 1.00 91.81 98 HIS A C 1
ATOM 801 O O . HIS A 1 98 ? 10.523 14.398 -20.016 1.00 91.81 98 HIS A O 1
ATOM 807 N N . PRO A 1 99 ? 8.736 15.700 -19.565 1.00 89.94 99 PRO A N 1
ATOM 808 C CA . PRO A 1 99 ? 9.455 16.973 -19.709 1.00 89.94 99 PRO A CA 1
ATOM 809 C C . PRO A 1 99 ? 10.724 17.023 -18.846 1.00 89.94 99 PRO A C 1
ATOM 811 O O . PRO A 1 99 ? 11.811 17.258 -19.366 1.00 89.94 99 PRO A O 1
ATOM 814 N N . ASP A 1 100 ? 10.616 16.630 -17.576 1.00 88.31 100 ASP A N 1
ATOM 815 C CA . ASP A 1 100 ? 11.760 16.607 -16.653 1.00 88.31 100 ASP A CA 1
ATOM 816 C C . ASP A 1 100 ? 12.860 15.606 -17.060 1.00 88.31 100 ASP A C 1
ATOM 818 O O . ASP A 1 100 ? 14.010 15.736 -16.644 1.00 88.31 100 ASP A O 1
ATOM 822 N N . PHE A 1 101 ? 12.532 14.599 -17.880 1.00 86.00 101 PHE A N 1
ATOM 823 C CA . PHE A 1 101 ? 13.525 13.658 -18.401 1.00 86.00 101 PHE A CA 1
ATOM 824 C C . PHE A 1 101 ? 14.332 14.272 -19.554 1.00 86.00 101 PHE A C 1
ATOM 826 O O . PHE A 1 101 ? 15.544 14.076 -19.629 1.00 86.00 101 PHE A O 1
ATOM 833 N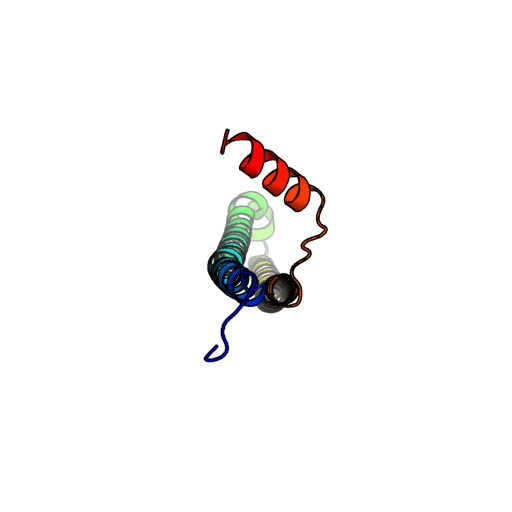 N . ALA A 1 102 ? 13.686 15.057 -20.424 1.00 77.38 102 ALA A N 1
ATOM 834 C CA . ALA A 1 102 ? 14.357 15.761 -21.516 1.00 77.38 102 ALA A CA 1
ATOM 835 C C . ALA A 1 102 ? 15.333 16.829 -20.990 1.00 77.38 102 ALA A C 1
ATOM 837 O O . ALA A 1 102 ? 16.468 16.918 -21.468 1.00 77.38 102 ALA A O 1
ATOM 838 N N . ASP A 1 103 ? 14.927 17.571 -19.958 1.00 67.06 103 ASP A N 1
ATOM 839 C CA . ASP A 1 103 ? 15.759 18.602 -19.330 1.00 67.06 103 ASP A CA 1
ATOM 840 C C . ASP A 1 103 ? 16.983 18.001 -18.622 1.00 67.06 103 ASP A C 1
ATOM 842 O O . ASP A 1 103 ? 18.090 18.533 -18.727 1.00 67.06 103 ASP A O 1
ATOM 846 N N . ALA A 1 104 ? 16.833 16.841 -17.973 1.00 65.38 104 ALA A N 1
ATOM 847 C CA . ALA A 1 104 ? 17.949 16.129 -17.351 1.00 65.38 104 ALA A CA 1
ATOM 848 C C . ALA A 1 104 ? 19.007 15.679 -18.378 1.00 65.38 104 ALA A C 1
ATOM 850 O O . ALA A 1 104 ? 20.206 15.811 -18.124 1.00 65.38 104 ALA A O 1
ATOM 851 N N . CYS A 1 105 ? 18.589 15.202 -19.557 1.00 64.06 105 CYS A N 1
ATOM 852 C CA . CYS A 1 105 ? 19.517 14.873 -20.644 1.00 64.06 105 CYS A CA 1
ATOM 853 C C . CYS A 1 105 ? 20.245 16.114 -21.185 1.00 64.06 105 CYS A C 1
ATOM 855 O O . CYS A 1 105 ? 21.447 16.047 -21.445 1.00 64.06 105 CYS A O 1
ATOM 857 N N . GLY A 1 106 ? 19.550 17.249 -21.316 1.00 61.22 106 GLY A N 1
ATOM 858 C CA . GLY A 1 106 ? 20.166 18.518 -21.715 1.00 61.22 106 GLY A CA 1
ATOM 859 C C . GLY A 1 106 ? 21.210 19.012 -20.708 1.00 61.22 106 GLY A C 1
ATOM 860 O O . GLY A 1 106 ? 22.307 19.409 -21.093 1.00 61.22 106 GLY A O 1
ATOM 861 N N . LEU A 1 107 ? 20.913 18.913 -19.409 1.00 59.78 107 LEU A N 1
ATOM 862 C CA . LEU A 1 107 ? 21.832 19.294 -18.331 1.00 59.78 107 LEU A CA 1
ATOM 863 C C . LEU A 1 107 ? 23.055 18.371 -18.228 1.00 59.78 107 LEU A C 1
ATOM 865 O O . LEU A 1 107 ? 24.146 18.843 -17.917 1.00 59.78 107 LEU A O 1
ATOM 869 N N . MET A 1 108 ? 22.905 17.070 -18.498 1.00 58.94 108 MET A N 1
ATOM 870 C CA . MET A 1 108 ? 24.039 16.137 -18.516 1.00 58.94 108 MET A CA 1
ATOM 871 C C . MET A 1 108 ? 25.008 16.411 -19.672 1.00 58.94 108 MET A C 1
ATOM 873 O O . MET A 1 108 ? 26.212 16.276 -19.473 1.00 58.94 108 MET A O 1
ATOM 877 N N . ASN A 1 109 ? 24.519 16.842 -20.839 1.00 55.25 109 ASN A N 1
ATOM 878 C CA . ASN A 1 109 ? 25.387 17.205 -21.964 1.00 55.25 109 ASN A CA 1
ATOM 879 C C . ASN A 1 109 ? 26.204 18.479 -21.700 1.00 55.25 109 ASN A C 1
ATOM 881 O O . ASN A 1 109 ? 27.353 18.553 -22.120 1.00 55.25 109 ASN A O 1
ATOM 885 N N . ASN A 1 110 ? 25.656 19.444 -20.957 1.00 52.72 110 ASN A N 1
ATOM 886 C CA . ASN A 1 110 ? 26.346 20.703 -20.648 1.00 52.72 110 ASN A CA 1
ATOM 887 C C . ASN A 1 110 ? 27.449 20.566 -19.580 1.00 52.72 110 ASN A C 1
ATOM 889 O O . ASN A 1 110 ? 28.218 21.497 -19.387 1.00 52.72 110 ASN A O 1
ATOM 893 N N . ASN A 1 111 ? 27.517 19.432 -18.875 1.00 49.88 111 ASN A N 1
ATOM 894 C CA . ASN A 1 111 ? 28.540 19.150 -17.860 1.00 49.88 111 ASN A CA 1
ATOM 895 C C . ASN A 1 111 ? 29.692 18.272 -18.396 1.00 49.88 111 ASN A C 1
ATOM 897 O O . ASN A 1 111 ? 30.506 17.789 -17.607 1.00 49.88 111 ASN A O 1
ATOM 901 N N . ILE A 1 112 ? 29.718 17.999 -19.707 1.00 50.44 112 ILE A N 1
ATOM 902 C CA . ILE A 1 112 ? 30.758 17.200 -20.385 1.00 50.44 112 ILE A CA 1
ATOM 903 C C . ILE A 1 112 ? 31.646 18.078 -21.303 1.00 50.44 112 ILE A C 1
ATOM 905 O O . ILE A 1 112 ? 32.657 17.591 -21.809 1.00 50.44 112 ILE A O 1
ATOM 909 N N . GLU A 1 113 ? 31.340 19.372 -21.455 1.00 39.47 113 GLU A N 1
ATOM 910 C CA . GLU A 1 113 ? 32.273 20.397 -21.970 1.00 39.47 113 GLU A CA 1
ATOM 911 C C . GLU A 1 113 ? 32.969 21.138 -20.820 1.00 39.47 113 GLU A C 1
ATOM 913 O O . GLU A 1 113 ? 34.177 21.437 -20.969 1.00 39.47 113 GLU A O 1
#

Organism: NCBI:txid237433

Secondary structure (DSSP, 8-state):
--S--SS--HHHHHHHHHHHHHTTHHHHHHHHHHHHHHHHHHHHHHHHHSHHHHTT-HHHHHHHHHHHHHHHHHHHHHHHHHHHHHHHHHHH---TT-HHHHHHHHHHHTT--